Protein AF-T1GVN1-F1 (afdb_monomer_lite)

pLDDT: mean 75.29, std 12.43, range [48.75, 88.94]

Secondary structure (DSSP, 8-state):
--------------EEEEETT--EEEESSHHHHHHHHHHS---EEEE-HHHHH-SSS--GGG--

Organism: Megaselia scalaris (NCBI:txid36166)

Structure (mmCIF, N/CA/C/O backbone):
data_AF-T1GVN1-F1
#
_entry.id   AF-T1GVN1-F1
#
loop_
_atom_site.group_PDB
_atom_site.id
_atom_site.type_symbol
_atom_site.label_atom_id
_atom_site.label_alt_id
_atom_site.label_comp_id
_atom_site.label_asym_id
_atom_site.label_entity_id
_atom_site.label_seq_id
_atom_site.pdbx_PDB_ins_code
_atom_site.Cartn_x
_atom_site.Cartn_y
_atom_site.Cartn_z
_atom_site.occupancy
_atom_site.B_iso_or_equiv
_atom_site.auth_seq_id
_atom_site.auth_comp_id
_atom_site.auth_asym_id
_atom_site.auth_atom_id
_atom_site.pdbx_PDB_model_num
ATOM 1 N N . MET A 1 1 ? -14.402 15.588 -6.018 1.00 48.75 1 MET A N 1
ATOM 2 C CA . MET A 1 1 ? -14.737 14.260 -5.470 1.00 48.75 1 MET A CA 1
ATOM 3 C C . MET A 1 1 ? -14.565 14.377 -3.973 1.00 48.75 1 MET A C 1
ATOM 5 O O . MET A 1 1 ? -13.597 15.003 -3.566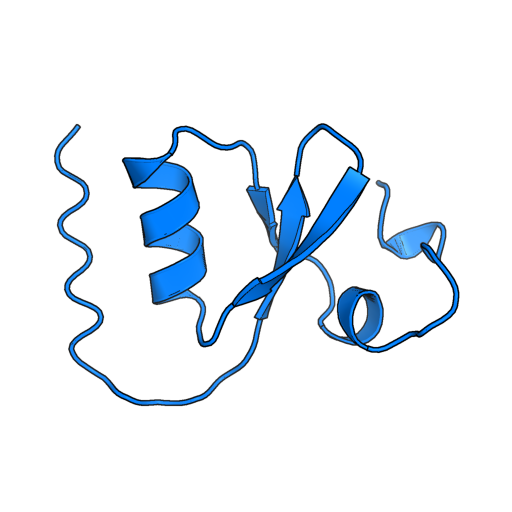 1.00 48.75 1 MET A O 1
ATOM 9 N N . ILE A 1 2 ? -15.536 13.925 -3.184 1.00 58.59 2 ILE A N 1
ATOM 10 C CA . ILE A 1 2 ? -15.403 13.900 -1.726 1.00 58.59 2 ILE A CA 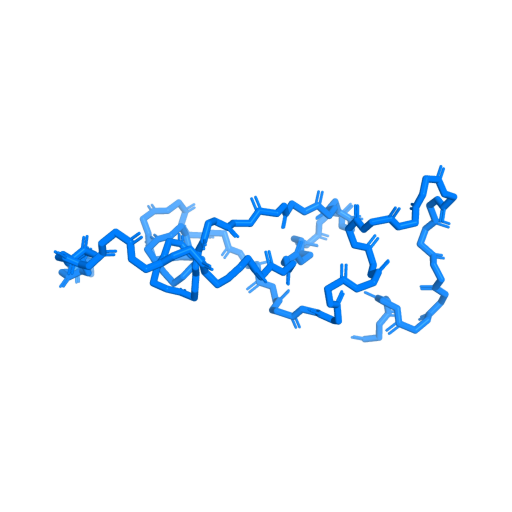1
ATOM 11 C C . ILE A 1 2 ? -14.921 12.493 -1.386 1.00 58.59 2 ILE A C 1
ATOM 13 O O . ILE A 1 2 ? -15.589 11.520 -1.727 1.00 58.59 2 ILE A O 1
ATOM 17 N N . CYS A 1 3 ? -13.740 12.397 -0.790 1.00 66.06 3 CYS A N 1
ATOM 18 C CA . CYS A 1 3 ? -13.154 11.146 -0.333 1.00 66.06 3 CYS A CA 1
ATOM 19 C C . CYS A 1 3 ? -13.675 10.871 1.075 1.00 66.06 3 CYS A C 1
ATOM 21 O O . CYS A 1 3 ? -13.003 11.131 2.063 1.00 66.06 3 CYS A O 1
ATOM 23 N N . GLU A 1 4 ? -14.925 10.425 1.172 1.00 58.84 4 GLU A N 1
ATOM 24 C CA . GLU A 1 4 ? -15.615 10.146 2.440 1.00 58.84 4 GLU A CA 1
ATOM 25 C C . GLU A 1 4 ? -15.226 8.775 3.027 1.00 58.84 4 GLU A C 1
ATOM 27 O O . GLU A 1 4 ? -16.063 8.014 3.503 1.00 58.84 4 GLU A O 1
ATOM 32 N N . HIS A 1 5 ? -13.936 8.441 3.007 1.00 63.09 5 HIS A N 1
ATOM 33 C CA . HIS A 1 5 ? -13.424 7.262 3.698 1.00 63.09 5 HIS A CA 1
ATOM 34 C C . HIS A 1 5 ? -13.075 7.644 5.137 1.00 63.09 5 HIS A C 1
ATOM 36 O O . HIS A 1 5 ? -11.926 7.927 5.475 1.00 63.09 5 HIS A O 1
ATOM 42 N N . ASN A 1 6 ? -14.086 7.654 6.007 1.00 65.12 6 ASN A N 1
ATOM 43 C CA . ASN A 1 6 ? -13.823 7.549 7.436 1.00 65.12 6 ASN A CA 1
ATOM 44 C C . ASN A 1 6 ? -13.307 6.127 7.681 1.00 65.12 6 ASN A C 1
ATOM 46 O O . ASN A 1 6 ? -14.086 5.177 7.709 1.00 65.12 6 ASN A O 1
ATOM 50 N N . CYS A 1 7 ? -11.991 5.961 7.819 1.00 72.31 7 CYS A N 1
ATOM 51 C CA . CYS A 1 7 ? -11.418 4.711 8.311 1.00 72.31 7 CYS A CA 1
ATOM 52 C C . CYS A 1 7 ? -11.743 4.605 9.810 1.00 72.31 7 CYS A C 1
ATOM 54 O O . CYS A 1 7 ? -10.910 4.895 10.662 1.00 72.31 7 CYS A O 1
ATOM 56 N N . GLU A 1 8 ? -13.004 4.288 10.124 1.00 64.94 8 GLU A N 1
ATOM 57 C CA . GLU A 1 8 ? -13.551 4.228 11.489 1.00 64.94 8 GLU A CA 1
ATOM 58 C C . GLU A 1 8 ? -12.966 3.066 12.307 1.00 64.94 8 GLU A C 1
ATOM 60 O O . GLU A 1 8 ? -13.100 3.032 13.529 1.00 64.94 8 GLU A O 1
ATOM 65 N N . THR A 1 9 ? -12.308 2.114 11.645 1.00 65.19 9 THR A N 1
ATOM 66 C CA . THR A 1 9 ? -11.720 0.929 12.260 1.00 65.19 9 THR A CA 1
ATOM 67 C C . THR A 1 9 ? -10.198 1.033 12.342 1.00 65.19 9 THR A C 1
ATOM 69 O O . THR A 1 9 ? -9.503 1.134 11.333 1.00 65.19 9 THR A O 1
ATOM 72 N N . GLU A 1 10 ? -9.660 0.906 13.560 1.00 68.19 10 GLU A N 1
ATOM 73 C CA . GLU A 1 10 ? -8.221 0.723 13.829 1.00 68.19 10 GLU A CA 1
ATOM 74 C C . GLU A 1 10 ? -7.734 -0.706 13.495 1.00 68.19 10 GLU A C 1
ATOM 76 O O . GLU A 1 10 ? -6.716 -1.168 14.015 1.00 68.19 10 GLU A O 1
ATOM 81 N N . GLU A 1 11 ? -8.463 -1.445 12.651 1.00 75.69 11 GLU A N 1
ATOM 82 C CA . GLU A 1 11 ? -8.020 -2.755 12.183 1.00 75.69 11 GLU A CA 1
ATOM 83 C C . GLU A 1 11 ? -6.745 -2.585 11.356 1.00 75.69 11 GLU A C 1
ATOM 85 O O . GLU A 1 11 ? -6.724 -1.938 10.303 1.00 75.69 11 GLU A O 1
ATOM 90 N N . PHE A 1 12 ? -5.663 -3.148 11.889 1.00 78.25 12 PHE A N 1
ATOM 91 C CA . PHE A 1 12 ? -4.355 -3.145 11.263 1.00 78.25 12 PHE A CA 1
ATOM 92 C C . PHE A 1 12 ? -4.243 -4.360 10.341 1.00 78.25 12 PHE A C 1
ATOM 94 O O . PHE A 1 12 ? -3.872 -5.450 10.780 1.00 78.25 12 PHE A O 1
ATOM 101 N N . ASP A 1 13 ? -4.572 -4.152 9.070 1.00 84.25 13 ASP A N 1
ATOM 102 C CA . ASP A 1 13 ? -4.407 -5.128 7.992 1.00 84.25 13 ASP A CA 1
ATOM 103 C C . ASP A 1 13 ? -3.521 -4.515 6.899 1.00 84.25 13 ASP A C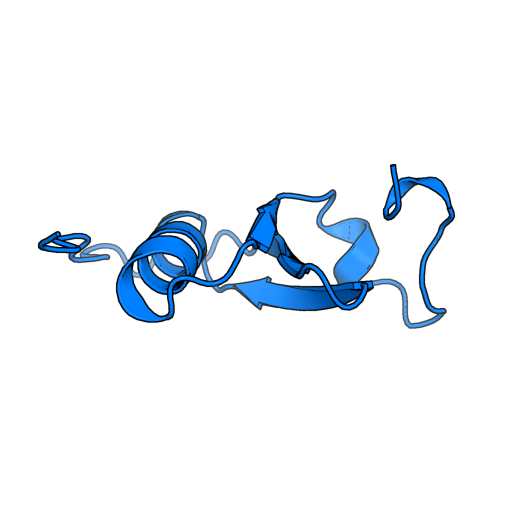 1
ATOM 105 O O . ASP A 1 13 ? -4.024 -3.936 5.934 1.00 84.25 13 ASP A O 1
ATOM 109 N N . PRO A 1 14 ? -2.191 -4.517 7.092 1.00 84.88 14 PRO A N 1
ATOM 110 C CA . PRO A 1 14 ? -1.291 -3.721 6.278 1.00 84.88 14 PRO A CA 1
ATOM 111 C C . PRO A 1 14 ? -1.370 -4.117 4.805 1.00 84.88 14 PRO A C 1
ATOM 113 O O . PRO A 1 14 ? -1.281 -5.288 4.453 1.00 84.88 14 PRO A O 1
ATOM 116 N N . VAL A 1 15 ? -1.455 -3.126 3.922 1.00 88.00 15 VAL A N 1
ATOM 117 C CA . VAL A 1 15 ? -1.446 -3.337 2.468 1.00 88.00 15 VAL A CA 1
ATOM 118 C C . VAL A 1 15 ? -0.260 -2.623 1.838 1.00 88.00 15 VAL A C 1
ATOM 120 O O . VAL A 1 15 ? 0.228 -1.616 2.354 1.00 88.00 15 VAL A O 1
ATOM 123 N N . CYS A 1 16 ? 0.225 -3.147 0.716 1.00 88.94 16 CYS A N 1
ATOM 124 C CA . CYS A 1 16 ? 1.280 -2.512 -0.061 1.00 88.94 16 CYS A CA 1
ATOM 125 C C . CYS A 1 16 ? 0.681 -1.900 -1.323 1.00 88.94 16 CYS A C 1
ATOM 127 O O . CYS A 1 16 ? -0.102 -2.542 -2.018 1.00 88.94 16 CYS A O 1
ATOM 129 N N . GLY A 1 17 ? 1.054 -0.661 -1.618 1.00 88.31 17 GLY A N 1
ATOM 130 C CA . GLY A 1 17 ? 0.713 0.013 -2.861 1.00 88.31 17 GLY A CA 1
ATOM 131 C C . GLY A 1 17 ? 1.970 0.436 -3.609 1.00 88.31 17 GLY A C 1
ATOM 132 O O . GLY A 1 17 ? 2.970 0.793 -2.987 1.00 88.31 17 GLY A O 1
ATOM 133 N N . VAL A 1 18 ? 1.917 0.414 -4.937 1.00 86.56 18 VAL A N 1
ATOM 134 C CA . VAL A 1 18 ? 2.944 0.985 -5.815 1.00 86.56 18 VAL A CA 1
ATOM 135 C C . VAL A 1 18 ? 2.374 2.204 -6.528 1.00 86.56 18 VAL A C 1
ATOM 137 O O . VAL A 1 18 ? 1.260 2.140 -7.046 1.00 86.56 18 VAL A O 1
ATOM 140 N N . ASN A 1 19 ? 3.102 3.318 -6.542 1.00 86.25 19 ASN A N 1
ATOM 141 C CA . ASN A 1 19 ? 2.695 4.500 -7.304 1.00 86.25 19 ASN A CA 1
ATOM 142 C C . ASN A 1 19 ? 3.198 4.447 -8.764 1.00 86.25 19 ASN A C 1
ATOM 144 O O . ASN A 1 19 ? 4.004 3.592 -9.136 1.00 86.25 19 ASN A O 1
ATOM 148 N N . SER A 1 20 ? 2.781 5.413 -9.585 1.00 83.31 20 SER A N 1
ATOM 149 C CA . SER A 1 20 ? 3.255 5.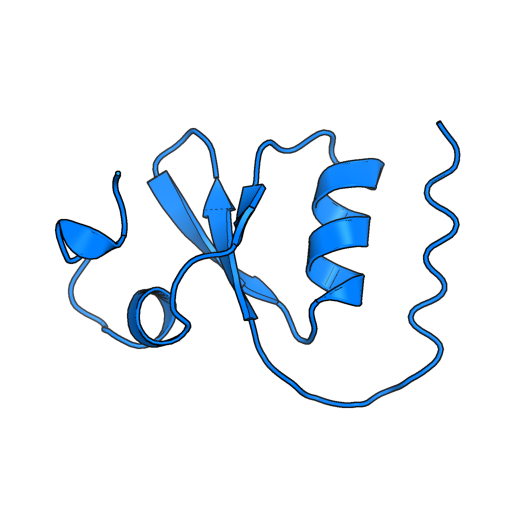588 -10.973 1.00 83.31 20 SER A CA 1
ATOM 150 C C . SER A 1 20 ? 4.764 5.799 -11.138 1.00 83.31 20 SER A C 1
ATOM 152 O O . SER A 1 20 ? 5.267 5.724 -12.256 1.00 83.31 20 SER A O 1
ATOM 154 N N . TYR A 1 21 ? 5.484 6.087 -10.052 1.00 83.69 21 TYR A N 1
ATOM 155 C CA . TYR A 1 21 ? 6.940 6.241 -10.025 1.00 83.69 21 TYR A CA 1
ATOM 156 C C . TYR A 1 21 ? 7.653 4.963 -9.564 1.00 83.69 21 TYR A C 1
ATOM 158 O O . TYR A 1 21 ? 8.858 4.990 -9.316 1.00 83.69 21 TYR A O 1
ATOM 166 N N . ASN A 1 22 ? 6.925 3.845 -9.459 1.00 79.19 22 ASN A N 1
ATOM 167 C CA . ASN A 1 22 ? 7.428 2.554 -8.997 1.00 79.19 22 ASN A CA 1
ATOM 168 C C . ASN A 1 22 ? 7.899 2.581 -7.529 1.00 79.19 22 ASN A C 1
ATOM 170 O O . ASN A 1 22 ? 8.689 1.733 -7.109 1.00 79.19 22 ASN A O 1
ATOM 174 N N . GLU A 1 23 ? 7.416 3.538 -6.737 1.00 83.81 23 GLU A N 1
ATOM 175 C CA . GLU A 1 23 ? 7.696 3.628 -5.310 1.00 83.81 23 GLU A CA 1
ATOM 176 C C . GLU A 1 23 ? 6.670 2.811 -4.529 1.00 83.81 23 GLU A C 1
ATOM 178 O O . GLU A 1 23 ? 5.457 2.969 -4.688 1.00 83.81 23 GLU A O 1
ATOM 183 N N . LEU A 1 24 ? 7.181 1.933 -3.670 1.00 85.00 24 LEU A N 1
ATOM 184 C CA . LEU A 1 24 ? 6.382 1.070 -2.814 1.00 85.00 24 LEU A CA 1
ATOM 185 C C . LEU A 1 24 ? 6.102 1.776 -1.493 1.00 85.00 24 LEU A C 1
ATOM 187 O O . LEU A 1 24 ? 7.016 2.268 -0.827 1.00 85.00 24 LEU A O 1
ATOM 191 N N . ARG A 1 25 ? 4.835 1.793 -1.092 1.00 85.69 25 ARG A N 1
ATOM 192 C CA . ARG A 1 25 ? 4.383 2.403 0.155 1.00 85.69 25 ARG A CA 1
ATOM 193 C C . ARG A 1 25 ? 3.446 1.452 0.879 1.00 85.69 25 ARG A C 1
ATOM 195 O O . ARG A 1 25 ? 2.535 0.885 0.281 1.00 85.69 25 ARG A O 1
ATOM 202 N N . MET A 1 26 ? 3.689 1.270 2.171 1.00 86.31 26 MET A N 1
ATOM 203 C CA . MET A 1 26 ? 2.825 0.471 3.030 1.00 86.31 26 MET A CA 1
ATOM 204 C C . MET A 1 26 ? 1.753 1.367 3.650 1.00 86.31 26 MET A C 1
ATOM 206 O O . MET A 1 26 ? 2.054 2.469 4.110 1.00 86.31 26 MET A O 1
ATOM 210 N N . PHE A 1 27 ? 0.521 0.875 3.680 1.00 87.81 27 PHE A N 1
ATOM 211 C CA . PHE A 1 27 ? -0.626 1.521 4.306 1.00 87.81 27 PHE A CA 1
ATOM 212 C C . PHE A 1 27 ? -1.132 0.639 5.441 1.00 87.81 27 PHE A C 1
ATOM 214 O O . PHE A 1 27 ? -1.009 -0.582 5.380 1.00 87.81 27 PHE A O 1
ATOM 221 N N . ALA A 1 28 ? -1.688 1.256 6.482 1.00 84.56 28 ALA A N 1
ATOM 222 C CA . ALA A 1 28 ? -2.159 0.531 7.661 1.00 84.56 28 ALA A CA 1
ATOM 223 C C . ALA A 1 28 ? -3.352 -0.394 7.362 1.00 84.56 28 ALA A C 1
ATOM 225 O O . ALA A 1 28 ? -3.512 -1.404 8.039 1.00 84.56 28 ALA A O 1
ATOM 226 N N . ASN A 1 29 ? -4.160 -0.050 6.354 1.00 85.19 29 ASN A N 1
ATOM 227 C CA . ASN A 1 29 ? -5.248 -0.868 5.823 1.00 85.19 29 ASN A CA 1
ATOM 228 C C . ASN A 1 29 ? -5.645 -0.416 4.408 1.00 85.19 29 ASN A C 1
ATOM 230 O O . ASN A 1 29 ? -5.162 0.608 3.909 1.00 85.19 29 ASN A O 1
ATOM 234 N N . LEU A 1 30 ? -6.532 -1.186 3.766 1.00 84.62 30 LEU A N 1
ATOM 235 C CA . LEU A 1 30 ? -7.074 -0.868 2.441 1.00 84.62 30 LEU A CA 1
ATOM 236 C C . LEU A 1 30 ? -7.780 0.496 2.416 1.00 84.62 30 LEU A C 1
ATOM 238 O O . LEU A 1 30 ? -7.609 1.241 1.458 1.00 84.62 30 LEU A O 1
ATOM 242 N N . CYS A 1 31 ? -8.490 0.855 3.489 1.00 86.31 31 CYS A N 1
ATOM 243 C CA . CYS A 1 31 ? -9.164 2.148 3.594 1.00 86.31 31 CYS A CA 1
ATOM 244 C C . CYS A 1 31 ? -8.166 3.309 3.484 1.00 86.31 31 CYS A C 1
ATOM 246 O O . CYS A 1 31 ? -8.351 4.198 2.664 1.00 86.31 31 CYS A O 1
ATOM 248 N N . HIS A 1 32 ? -7.045 3.268 4.211 1.00 86.12 32 HIS A N 1
ATOM 249 C CA . HIS A 1 32 ? -5.997 4.286 4.105 1.00 86.12 32 HIS A CA 1
ATOM 250 C C . HIS A 1 32 ? -5.374 4.367 2.704 1.00 86.12 32 HIS A C 1
ATOM 252 O O . HIS A 1 32 ? -4.994 5.457 2.268 1.00 86.12 32 HIS A O 1
ATOM 258 N N . LEU A 1 33 ? -5.266 3.241 1.993 1.00 86.19 33 LEU A N 1
ATOM 259 C CA . LEU A 1 33 ? -4.811 3.220 0.603 1.00 86.19 33 LEU A CA 1
ATOM 260 C C . LEU A 1 33 ? -5.831 3.913 -0.316 1.00 86.19 33 LEU A C 1
ATOM 262 O O . LEU A 1 33 ? -5.448 4.803 -1.072 1.00 86.19 33 LEU A O 1
ATOM 266 N N . GLU A 1 34 ? -7.116 3.573 -0.213 1.00 85.50 34 GLU A N 1
ATOM 267 C CA . GLU A 1 34 ? -8.196 4.179 -1.008 1.00 85.50 34 GLU A CA 1
ATOM 268 C C . GLU A 1 34 ? -8.362 5.676 -0.722 1.00 85.50 34 GLU A C 1
ATOM 270 O O . GLU A 1 34 ? -8.479 6.474 -1.654 1.00 85.50 34 GLU A O 1
ATOM 275 N N . THR A 1 35 ? -8.277 6.080 0.548 1.00 86.06 35 THR A N 1
ATOM 276 C CA . THR A 1 35 ? -8.258 7.491 0.947 1.00 86.06 35 THR A CA 1
ATOM 277 C C . THR A 1 35 ? -7.096 8.218 0.289 1.00 86.06 35 THR A C 1
ATOM 279 O O . THR A 1 35 ? -7.300 9.283 -0.277 1.00 86.06 35 THR A O 1
ATOM 282 N N . THR A 1 36 ? -5.894 7.632 0.278 1.00 84.56 36 THR A N 1
ATOM 283 C CA . THR A 1 36 ? -4.724 8.262 -0.355 1.00 84.56 36 THR A CA 1
ATOM 284 C C . THR A 1 36 ? -4.896 8.391 -1.871 1.00 84.56 36 THR A C 1
ATOM 286 O O . THR A 1 36 ? -4.589 9.443 -2.428 1.00 84.56 36 THR A O 1
ATOM 289 N N . ILE A 1 37 ? -5.415 7.356 -2.545 1.00 84.94 37 ILE A N 1
ATOM 290 C CA . ILE A 1 37 ? -5.726 7.405 -3.987 1.00 84.94 37 ILE A CA 1
ATOM 291 C C . ILE A 1 37 ? -6.704 8.543 -4.279 1.00 84.94 37 ILE A C 1
ATOM 293 O O . ILE A 1 37 ? -6.544 9.285 -5.247 1.00 84.94 37 ILE A O 1
ATOM 297 N N . CYS A 1 38 ? -7.716 8.684 -3.427 1.00 84.56 38 CYS A N 1
ATOM 298 C CA . CYS A 1 38 ? -8.776 9.651 -3.618 1.00 84.56 38 CYS A CA 1
ATOM 299 C C . CYS A 1 38 ? -8.338 11.090 -3.270 1.00 84.56 38 CYS A C 1
ATOM 301 O O . CYS A 1 38 ? -8.589 12.004 -4.055 1.00 84.56 38 CYS A O 1
ATOM 303 N N . GLU A 1 39 ? -7.688 11.311 -2.121 1.00 83.06 39 GLU A N 1
ATOM 304 C CA . GLU A 1 39 ? -7.297 12.643 -1.632 1.00 83.06 39 GLU A CA 1
ATOM 305 C C . GLU A 1 39 ? -6.105 13.216 -2.397 1.00 83.06 39 GLU A C 1
ATOM 307 O O . GLU A 1 39 ? -6.141 14.366 -2.834 1.00 83.06 39 GLU A O 1
ATOM 312 N N . ASP A 1 40 ? -5.058 12.413 -2.587 1.00 78.81 40 ASP A N 1
ATOM 313 C CA . ASP A 1 40 ? -3.807 12.870 -3.198 1.00 78.81 40 ASP A CA 1
ATOM 314 C C . ASP A 1 40 ? -3.863 12.772 -4.735 1.00 78.81 40 ASP A C 1
ATOM 316 O O . ASP A 1 40 ? -2.939 13.186 -5.432 1.00 78.81 40 ASP A O 1
ATOM 320 N N . SER A 1 41 ? -4.967 12.234 -5.286 1.00 75.00 41 SER A N 1
ATOM 321 C CA . SER A 1 41 ? -5.101 11.889 -6.712 1.00 75.00 41 SER A CA 1
ATOM 322 C C . SER A 1 41 ? -3.909 11.064 -7.214 1.00 75.00 41 SER A C 1
ATOM 324 O O . SER A 1 41 ? -3.489 11.186 -8.366 1.00 75.00 41 SER A O 1
ATOM 326 N N . MET A 1 42 ? -3.330 10.251 -6.327 1.00 77.62 42 MET A N 1
ATOM 327 C CA . MET A 1 42 ? -2.210 9.389 -6.655 1.00 77.62 42 MET A CA 1
ATOM 328 C C . MET A 1 42 ? -2.720 8.105 -7.301 1.00 77.62 42 MET A C 1
ATOM 330 O O . MET A 1 42 ? -3.527 7.377 -6.726 1.00 77.62 42 MET A O 1
ATOM 334 N N . ASP A 1 43 ? -2.161 7.773 -8.458 1.00 83.00 43 ASP A N 1
ATOM 335 C CA . ASP A 1 43 ? -2.289 6.458 -9.081 1.00 83.00 43 ASP A CA 1
ATOM 336 C C . ASP A 1 43 ? -1.479 5.424 -8.280 1.00 83.00 43 ASP A C 1
ATOM 338 O O . ASP A 1 43 ? -0.356 5.060 -8.638 1.00 83.00 43 ASP A O 1
ATOM 342 N N . ILE A 1 44 ? -2.031 4.984 -7.150 1.00 86.31 44 ILE A N 1
ATOM 343 C CA . ILE A 1 44 ? -1.488 3.883 -6.353 1.00 86.31 44 ILE A CA 1
ATOM 344 C C . ILE A 1 44 ? -2.243 2.613 -6.725 1.00 86.31 44 ILE A C 1
ATOM 346 O O . ILE A 1 44 ? -3.471 2.564 -6.679 1.00 86.31 44 ILE A O 1
ATOM 350 N N . ARG A 1 45 ? -1.506 1.561 -7.070 1.00 85.81 45 ARG A N 1
ATOM 351 C CA . ARG A 1 45 ? -2.061 0.230 -7.312 1.00 85.81 45 ARG A CA 1
ATOM 352 C C . ARG A 1 45 ? -1.727 -0.683 -6.143 1.00 85.81 45 ARG A C 1
ATOM 354 O O . ARG A 1 45 ? -0.559 -0.729 -5.754 1.00 85.81 45 ARG A O 1
ATOM 361 N N . PRO A 1 46 ? -2.701 -1.416 -5.586 1.00 83.94 46 PRO A N 1
ATOM 362 C CA . PRO A 1 46 ? -2.402 -2.425 -4.585 1.00 83.94 46 PRO A CA 1
ATOM 363 C C . PRO A 1 46 ? -1.531 -3.522 -5.210 1.00 83.94 46 PRO A C 1
ATOM 365 O O . PRO A 1 46 ? -1.801 -3.994 -6.314 1.00 83.94 46 PRO A O 1
ATOM 368 N N . VAL A 1 47 ? -0.483 -3.916 -4.496 1.00 84.81 47 VAL A N 1
ATOM 369 C CA . VAL A 1 47 ? 0.429 -5.008 -4.854 1.00 84.81 47 VAL A CA 1
ATOM 370 C C . VAL A 1 47 ? 0.531 -5.987 -3.691 1.00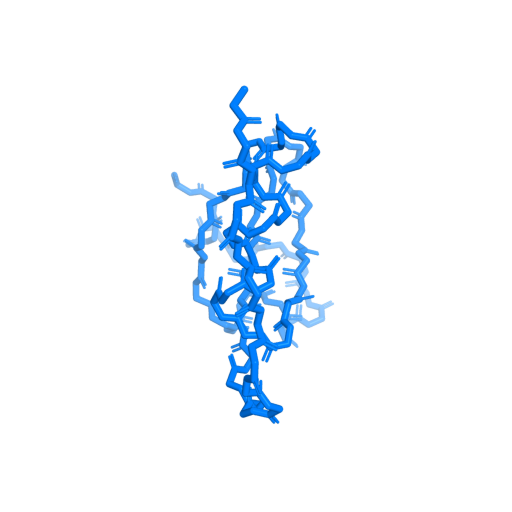 84.81 47 VAL A C 1
ATOM 372 O O . VAL A 1 47 ? 0.079 -5.712 -2.577 1.00 84.81 47 VAL A O 1
ATOM 375 N N . GLU A 1 48 ? 1.145 -7.141 -3.937 1.00 82.31 48 GLU A N 1
ATOM 376 C CA . GLU A 1 48 ? 1.439 -8.102 -2.879 1.00 82.31 48 GLU A CA 1
ATOM 377 C C . GLU A 1 48 ? 2.188 -7.443 -1.713 1.00 82.31 48 GLU A C 1
ATOM 379 O O . GLU A 1 48 ? 3.166 -6.717 -1.894 1.00 82.31 48 GLU A O 1
ATOM 384 N N . ILE A 1 49 ? 1.769 -7.750 -0.484 1.00 80.69 49 ILE A N 1
ATOM 385 C CA . ILE A 1 49 ? 2.366 -7.177 0.727 1.00 80.69 49 ILE A CA 1
ATOM 386 C C . ILE A 1 49 ? 3.872 -7.474 0.837 1.00 80.69 49 ILE A C 1
ATOM 388 O O . ILE A 1 49 ? 4.653 -6.673 1.356 1.00 80.69 49 ILE A O 1
ATOM 392 N N . THR A 1 50 ? 4.296 -8.609 0.274 1.00 75.81 50 THR A N 1
ATOM 393 C CA . THR A 1 50 ? 5.692 -9.046 0.186 1.00 75.81 50 THR A CA 1
ATOM 394 C C . THR A 1 50 ? 6.575 -8.054 -0.580 1.00 75.81 50 THR A C 1
ATOM 396 O O . THR A 1 50 ? 7.768 -7.968 -0.280 1.00 75.81 50 THR A O 1
ATOM 399 N N . CYS A 1 51 ? 6.001 -7.247 -1.483 1.00 76.50 51 CYS A N 1
ATOM 400 C CA . CYS A 1 51 ? 6.695 -6.179 -2.201 1.00 76.50 51 CYS A CA 1
ATOM 401 C C . CYS A 1 51 ? 7.205 -5.087 -1.250 1.00 76.50 51 CYS A C 1
ATOM 403 O O . CYS A 1 51 ? 8.342 -4.650 -1.390 1.00 76.50 51 CYS A O 1
ATOM 405 N N . CYS A 1 52 ? 6.423 -4.692 -0.240 1.00 79.06 52 CYS A N 1
ATOM 406 C CA . CYS A 1 52 ? 6.843 -3.669 0.724 1.00 79.06 52 CYS A CA 1
ATOM 407 C C . CYS A 1 52 ? 7.773 -4.215 1.823 1.00 79.06 52 CYS A C 1
ATOM 409 O O . CYS A 1 52 ? 8.501 -3.445 2.446 1.00 79.06 52 CYS A O 1
ATOM 411 N N . PHE A 1 53 ? 7.758 -5.527 2.084 1.00 72.44 53 PHE A N 1
ATOM 412 C CA . PHE A 1 53 ? 8.583 -6.150 3.128 1.00 72.44 53 PHE A CA 1
ATOM 413 C C . PHE A 1 53 ? 9.951 -6.640 2.639 1.00 72.44 53 PHE A C 1
ATOM 415 O O . PHE A 1 53 ? 10.875 -6.782 3.444 1.00 72.44 53 PHE A O 1
ATOM 422 N N . ARG A 1 54 ? 10.128 -6.906 1.340 1.00 66.06 54 ARG A N 1
ATOM 423 C CA . ARG A 1 54 ? 11.445 -7.267 0.806 1.00 66.06 54 ARG A CA 1
ATOM 424 C C . ARG A 1 54 ? 12.344 -6.032 0.753 1.00 66.06 54 ARG A C 1
ATOM 426 O O . ARG A 1 54 ? 12.191 -5.171 -0.099 1.00 66.06 54 ARG A O 1
ATOM 433 N N . SER A 1 55 ? 13.377 -6.003 1.597 1.00 55.12 55 SER A N 1
ATOM 434 C CA . SER A 1 55 ? 14.429 -4.966 1.596 1.00 55.12 55 SER A CA 1
ATOM 435 C C . SER A 1 55 ? 15.308 -4.948 0.330 1.00 55.12 55 SER A C 1
ATOM 437 O O . SER A 1 55 ? 16.250 -4.167 0.248 1.00 55.12 55 SER A O 1
ATOM 439 N N . ASN A 1 56 ? 15.031 -5.817 -0.648 1.00 50.62 56 ASN A N 1
ATOM 440 C CA . ASN A 1 56 ? 15.608 -5.768 -1.987 1.00 50.62 56 ASN A CA 1
ATOM 441 C C . ASN A 1 56 ? 14.503 -5.356 -2.965 1.00 50.62 56 ASN A C 1
ATOM 443 O O . ASN A 1 56 ? 13.617 -6.151 -3.273 1.00 50.62 56 ASN A O 1
ATOM 447 N N . PHE A 1 57 ? 14.594 -4.095 -3.386 1.00 53.09 57 PHE A N 1
ATOM 448 C CA . PHE A 1 57 ? 13.848 -3.411 -4.444 1.00 53.09 57 PHE A CA 1
ATOM 449 C C . PHE A 1 57 ? 13.477 -4.292 -5.656 1.00 53.09 57 PHE A C 1
ATOM 451 O O . PHE A 1 57 ? 14.136 -5.290 -5.947 1.00 53.09 57 PHE A O 1
ATOM 458 N N . PRO A 1 58 ? 12.448 -3.856 -6.401 1.00 50.75 58 PRO A N 1
ATOM 459 C CA . PRO A 1 58 ? 11.231 -4.610 -6.645 1.00 50.75 58 PRO A CA 1
ATOM 460 C C . PRO A 1 58 ? 11.523 -5.941 -7.337 1.00 50.75 58 PRO A C 1
ATOM 462 O O . PRO A 1 58 ? 12.170 -5.997 -8.384 1.00 50.75 58 PRO A O 1
ATOM 465 N N . SER A 1 59 ? 10.980 -7.026 -6.787 1.00 51.75 59 SER A N 1
ATOM 466 C CA . SER A 1 59 ? 10.731 -8.219 -7.596 1.00 51.75 59 SER A CA 1
ATOM 467 C C . SER A 1 59 ? 9.946 -7.788 -8.835 1.00 51.75 59 SER A C 1
ATOM 469 O O . SER A 1 59 ? 9.002 -7.013 -8.711 1.00 51.75 59 SER A O 1
ATOM 471 N N . ALA A 1 60 ? 10.339 -8.263 -10.019 1.00 57.19 60 ALA A N 1
ATOM 472 C CA . ALA A 1 60 ? 9.666 -7.948 -11.282 1.00 57.19 60 ALA A CA 1
ATOM 473 C C . ALA A 1 60 ? 8.145 -8.212 -11.235 1.00 57.19 60 ALA A C 1
ATOM 475 O O . ALA A 1 60 ? 7.393 -7.581 -11.964 1.00 57.19 60 ALA A O 1
ATOM 476 N N . ASP A 1 61 ? 7.688 -9.077 -10.327 1.00 55.66 61 ASP A N 1
ATOM 477 C CA . ASP A 1 61 ? 6.279 -9.328 -10.008 1.00 55.66 61 ASP A CA 1
ATOM 478 C C . ASP A 1 61 ? 5.5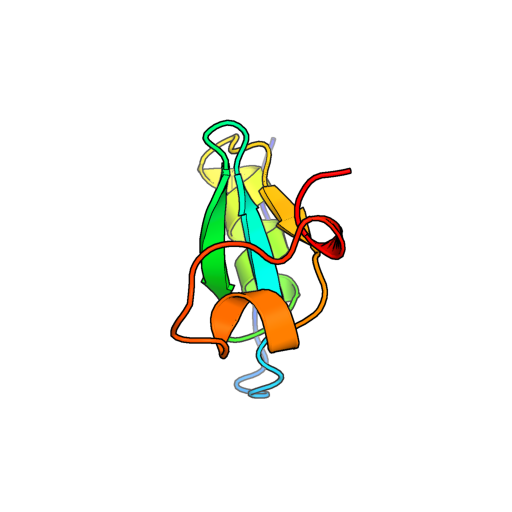12 -8.128 -9.421 1.00 55.66 61 ASP A C 1
ATOM 480 O O . ASP A 1 61 ? 4.291 -8.088 -9.504 1.00 55.66 61 ASP A O 1
ATOM 484 N N . CYS A 1 62 ? 6.196 -7.140 -8.840 1.00 59.00 62 CYS A N 1
ATOM 485 C CA . CYS A 1 62 ? 5.576 -5.935 -8.277 1.00 59.00 62 CYS A CA 1
ATOM 486 C C . CYS A 1 62 ? 5.428 -4.805 -9.315 1.00 59.00 62 CYS A C 1
ATOM 488 O O . CYS A 1 62 ? 4.869 -3.759 -8.994 1.00 59.00 62 CYS A O 1
ATOM 490 N N . LEU A 1 63 ? 5.972 -4.992 -10.529 1.00 56.00 63 LEU A N 1
ATOM 491 C CA . LEU A 1 63 ? 6.021 -4.020 -11.626 1.00 56.00 63 LEU A CA 1
ATOM 492 C C . LEU A 1 63 ? 5.433 -4.614 -12.918 1.00 56.00 63 LEU A C 1
ATOM 494 O O . LEU A 1 63 ? 6.150 -4.767 -13.908 1.00 56.00 63 LEU A O 1
ATOM 498 N N . TYR A 1 64 ? 4.145 -4.962 -12.902 1.00 52.47 64 TYR A N 1
ATOM 499 C CA . TYR A 1 64 ? 3.399 -5.375 -14.098 1.00 52.47 64 TYR A CA 1
ATOM 500 C C . TYR A 1 64 ? 2.258 -4.407 -14.425 1.00 52.47 64 TYR A C 1
ATOM 502 O O . TYR A 1 64 ? 1.518 -4.002 -13.498 1.00 52.47 64 TYR A O 1
#

Sequence (64 aa):
MICEHNCETEEFDPVCGVNSYNELRMFANLCHLETTICEDSMDIRPVEITCCFRSNFPSADCLY

InterPro domains:
  IPR002350 Kazal domain [PF07648] (3-45)
  IPR036058 Kazal domain superfamily [SSF100895] (2-53)

Radius of gyration: 12.12 Å; chains: 1; bounding box: 31×24×28 Å

Foldseek 3Di:
DDLPLPVVDQDQDKWWWAWPVRDIDIDRDPSRVSSCCVVVVTPIDTDPPVQVVPPDHGDVRRPD